Protein AF-A0A7S0ZQM8-F1 (afdb_monomer_lite)

pLDDT: mean 84.95, std 11.34, range [46.56, 96.25]

Radius of gyration: 16.74 Å; chains: 1; bounding box: 42×28×40 Å

Organism: Noctiluca scintillans (NCBI:txid2966)

Structure (mmCIF, N/CA/C/O backbone):
data_AF-A0A7S0ZQM8-F1
#
_entry.id   AF-A0A7S0ZQM8-F1
#
loop_
_atom_site.group_PDB
_atom_site.id
_atom_site.type_symbol
_atom_site.label_atom_id
_atom_site.label_alt_id
_atom_site.label_comp_id
_atom_site.label_asym_id
_atom_site.label_entity_id
_atom_site.label_seq_id
_atom_site.pdbx_PDB_ins_code
_atom_site.Cartn_x
_atom_site.Cartn_y
_atom_site.Cartn_z
_atom_site.occupancy
_atom_site.B_iso_or_equiv
_atom_site.auth_seq_id
_atom_site.auth_comp_id
_atom_site.auth_asym_id
_atom_site.auth_atom_id
_atom_site.pdbx_PDB_model_num
ATOM 1 N N . LYS A 1 1 ? 20.620 5.388 0.819 1.00 49.09 1 LYS A N 1
ATOM 2 C CA . LYS A 1 1 ? 19.510 6.041 0.068 1.00 49.09 1 LYS A CA 1
ATOM 3 C C . LYS A 1 1 ? 18.162 5.653 0.687 1.00 49.09 1 LYS A C 1
ATOM 5 O O . LYS A 1 1 ? 17.145 5.692 0.001 1.00 49.09 1 LYS A O 1
ATOM 10 N N . ASP A 1 2 ? 18.179 5.318 1.978 1.00 52.06 2 ASP A N 1
ATOM 11 C CA . ASP A 1 2 ? 17.015 4.879 2.745 1.00 52.06 2 ASP A CA 1
ATOM 12 C C . ASP A 1 2 ? 16.210 6.085 3.242 1.00 52.06 2 ASP A C 1
ATOM 14 O O . ASP A 1 2 ? 15.018 5.975 3.495 1.00 52.06 2 ASP A O 1
ATOM 18 N N . ASP A 1 3 ? 16.802 7.283 3.214 1.00 55.16 3 ASP A N 1
ATOM 19 C CA . ASP A 1 3 ? 16.189 8.551 3.638 1.00 55.16 3 ASP A CA 1
ATOM 20 C C . ASP A 1 3 ? 14.997 9.016 2.774 1.00 55.16 3 ASP A C 1
ATOM 22 O O . ASP A 1 3 ? 14.412 10.062 3.030 1.00 55.16 3 ASP A O 1
ATOM 26 N N . THR A 1 4 ? 14.621 8.264 1.730 1.00 61.38 4 THR A N 1
ATOM 27 C CA . THR A 1 4 ? 13.462 8.584 0.870 1.00 61.38 4 THR A CA 1
ATOM 28 C C . THR A 1 4 ? 12.251 7.678 1.085 1.00 61.38 4 THR A C 1
ATOM 30 O O . THR A 1 4 ? 11.221 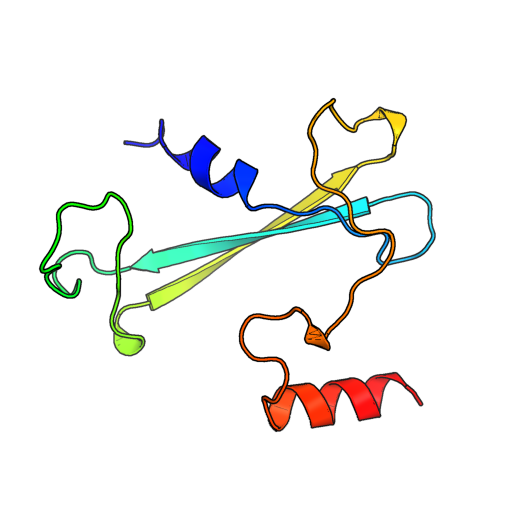7.919 0.455 1.00 61.38 4 THR A O 1
ATOM 33 N N . HIS A 1 5 ? 12.323 6.692 1.990 1.00 65.50 5 HIS A N 1
ATOM 34 C CA . HIS A 1 5 ? 11.185 5.813 2.300 1.00 65.50 5 HIS A CA 1
ATOM 35 C C . HIS A 1 5 ? 9.961 6.598 2.800 1.00 65.50 5 HIS A C 1
ATOM 37 O O . HIS A 1 5 ? 8.838 6.283 2.412 1.00 65.50 5 HIS A O 1
ATOM 43 N N . MET A 1 6 ? 10.193 7.686 3.546 1.00 70.06 6 MET A N 1
ATOM 44 C CA . MET A 1 6 ? 9.159 8.590 4.067 1.00 70.06 6 MET A CA 1
ATOM 45 C C . MET A 1 6 ? 8.213 9.108 2.975 1.00 70.06 6 MET A C 1
ATOM 47 O O . MET A 1 6 ? 7.021 9.284 3.205 1.00 70.06 6 MET A O 1
ATOM 51 N N . LYS A 1 7 ? 8.706 9.303 1.741 1.00 74.94 7 LYS A N 1
ATOM 52 C CA . LYS A 1 7 ? 7.860 9.767 0.630 1.00 74.94 7 LYS A CA 1
ATOM 53 C C . LYS A 1 7 ? 6.760 8.772 0.275 1.00 74.94 7 LYS A C 1
ATOM 55 O O . LYS A 1 7 ? 5.673 9.200 -0.091 1.00 74.94 7 LYS A O 1
ATOM 60 N N . ALA A 1 8 ? 7.033 7.470 0.366 1.00 74.19 8 ALA A N 1
ATOM 61 C CA . ALA A 1 8 ? 6.028 6.441 0.107 1.00 74.19 8 ALA A CA 1
ATOM 62 C C . ALA A 1 8 ? 4.933 6.442 1.186 1.00 74.19 8 ALA A C 1
ATOM 64 O O . ALA A 1 8 ? 3.778 6.131 0.898 1.00 74.19 8 ALA A O 1
ATOM 65 N N . GLU A 1 9 ? 5.275 6.841 2.412 1.00 77.88 9 GLU A N 1
ATOM 66 C CA . GLU A 1 9 ? 4.329 6.897 3.529 1.00 77.88 9 GLU A CA 1
ATOM 67 C C . GLU A 1 9 ? 3.258 7.964 3.319 1.00 77.88 9 GLU A C 1
ATOM 69 O O . GLU A 1 9 ? 2.097 7.714 3.613 1.00 77.88 9 GLU A O 1
ATOM 74 N N . HIS A 1 10 ? 3.596 9.090 2.686 1.00 80.31 10 HIS A N 1
ATOM 75 C CA . HIS A 1 10 ? 2.615 10.128 2.351 1.00 80.31 10 HIS A CA 1
ATOM 76 C C . HIS A 1 10 ? 1.530 9.683 1.356 1.00 80.31 10 HIS A C 1
ATOM 78 O O . HIS A 1 10 ? 0.491 10.332 1.262 1.00 80.31 10 HIS A O 1
ATOM 84 N N . TYR A 1 11 ? 1.743 8.592 0.614 1.00 81.00 11 TYR A N 1
ATOM 85 C CA . TYR A 1 11 ? 0.720 8.009 -0.266 1.00 81.00 11 TYR A CA 1
ATOM 86 C C . TYR A 1 11 ? -0.103 6.916 0.420 1.00 81.00 11 TYR A C 1
ATOM 88 O O . TYR A 1 11 ? -1.049 6.393 -0.169 1.00 81.00 11 TYR A O 1
ATOM 96 N N . THR A 1 12 ? 0.263 6.548 1.646 1.00 88.44 12 THR A N 1
ATOM 97 C CA . THR A 1 12 ? -0.416 5.503 2.401 1.00 88.44 12 THR A CA 1
ATOM 98 C C . THR A 1 12 ? -1.727 6.045 2.958 1.00 88.44 12 THR A C 1
ATOM 100 O O . THR A 1 12 ? -1.798 7.183 3.416 1.00 88.44 12 THR A O 1
ATOM 103 N N . ARG A 1 13 ? -2.776 5.225 2.912 1.00 91.44 13 ARG A N 1
ATOM 104 C CA . ARG A 1 13 ? -4.102 5.579 3.412 1.00 91.44 13 ARG A CA 1
ATOM 105 C C . ARG A 1 13 ? -4.609 4.491 4.342 1.00 91.44 13 ARG A C 1
ATOM 107 O O . ARG A 1 13 ? -4.591 3.317 3.983 1.00 91.44 13 ARG A O 1
ATOM 114 N N . PHE A 1 14 ? -5.050 4.909 5.517 1.00 94.56 14 PHE A N 1
ATOM 115 C CA . PHE A 1 14 ? -5.684 4.057 6.508 1.00 94.56 14 PHE A CA 1
ATOM 116 C C . PHE A 1 14 ? -7.162 3.866 6.175 1.00 94.56 14 PHE A C 1
ATOM 118 O O . PHE A 1 14 ? -7.832 4.807 5.747 1.00 94.56 14 PHE A O 1
ATOM 125 N N . VAL A 1 15 ? -7.671 2.654 6.366 1.00 94.44 15 VAL A N 1
ATOM 126 C CA . VAL A 1 15 ? -9.060 2.296 6.077 1.00 94.44 15 VAL A CA 1
ATOM 127 C C . VAL A 1 15 ? -9.652 1.524 7.245 1.00 94.44 15 VAL A C 1
ATOM 129 O O . VAL A 1 15 ? -9.017 0.594 7.742 1.00 94.44 15 VAL A O 1
ATOM 132 N N . ASP A 1 16 ? -10.870 1.877 7.654 1.00 93.62 16 ASP A N 1
ATOM 133 C CA . ASP A 1 16 ? -11.657 1.044 8.568 1.00 93.62 16 ASP A CA 1
ATOM 134 C C . ASP A 1 16 ? -12.168 -0.188 7.810 1.00 93.62 16 ASP A C 1
ATOM 136 O O . ASP A 1 16 ? -13.223 -0.177 7.177 1.00 93.62 16 ASP A O 1
ATOM 140 N N . LEU A 1 17 ? -11.327 -1.221 7.758 1.00 90.06 17 LEU A N 1
ATOM 141 C CA . LEU A 1 17 ? -11.574 -2.408 6.945 1.00 90.06 17 LEU A CA 1
ATOM 142 C C . LEU A 1 17 ? -12.546 -3.380 7.626 1.00 90.06 17 LEU A C 1
ATOM 144 O O . LEU A 1 17 ? -13.331 -4.037 6.947 1.00 90.06 17 LEU A O 1
ATOM 148 N N . CYS A 1 18 ? -12.471 -3.478 8.954 1.00 90.50 18 CYS A N 1
ATOM 149 C CA . CYS A 1 18 ? -13.173 -4.490 9.741 1.00 90.50 18 CYS A CA 1
ATOM 150 C C . CYS A 1 18 ? -14.313 -3.916 10.594 1.00 90.50 18 CYS A C 1
ATOM 152 O O . CYS A 1 18 ? -15.102 -4.692 11.132 1.00 90.50 18 CYS A O 1
ATOM 154 N N . GLY A 1 19 ? -14.412 -2.590 10.746 1.00 90.62 19 GLY A N 1
ATOM 155 C CA . GLY A 1 19 ? -15.387 -1.960 11.637 1.00 90.62 19 GLY A CA 1
ATOM 156 C C . GLY A 1 19 ? -15.110 -2.216 13.122 1.00 90.62 19 GLY A C 1
ATOM 157 O O . GLY A 1 19 ? -16.016 -2.095 13.944 1.00 90.62 19 GLY A O 1
ATOM 158 N N . ASP A 1 20 ? -13.885 -2.613 13.480 1.00 93.62 20 ASP A N 1
ATOM 159 C CA . ASP A 1 20 ? -13.468 -2.986 14.839 1.00 93.62 20 ASP A CA 1
ATOM 160 C C . ASP A 1 20 ? -12.738 -1.850 15.578 1.00 93.62 20 ASP A C 1
ATOM 162 O O . ASP A 1 20 ? -12.228 -2.037 16.684 1.00 93.62 20 ASP A O 1
ATOM 166 N N . GLY A 1 21 ? -12.706 -0.655 14.980 1.00 92.88 21 GLY A N 1
ATOM 167 C CA . GLY A 1 21 ? -11.995 0.506 15.509 1.00 92.88 21 GLY A CA 1
ATOM 168 C C . GLY A 1 21 ? -10.493 0.506 15.209 1.00 92.88 21 GLY A C 1
ATOM 169 O O . GLY A 1 21 ? -9.799 1.428 15.650 1.00 92.88 21 GLY A O 1
ATOM 170 N N . VAL A 1 22 ? -9.989 -0.478 14.452 1.00 96.00 22 VAL A N 1
ATOM 171 C CA . VAL A 1 22 ? -8.622 -0.495 13.927 1.00 96.00 22 VAL A CA 1
ATOM 172 C C . VAL A 1 22 ? -8.643 -0.143 12.447 1.00 96.00 22 VAL A C 1
ATOM 174 O O . VAL A 1 22 ? -9.229 -0.831 11.612 1.00 96.00 22 VAL A O 1
ATOM 177 N N . PHE A 1 23 ? -7.928 0.917 12.101 1.00 96.19 23 PHE A N 1
ATOM 178 C CA . PHE A 1 23 ? -7.727 1.297 10.720 1.00 96.19 23 PHE A CA 1
ATOM 179 C C . PHE A 1 23 ? -6.446 0.668 10.198 1.00 96.19 23 PHE A C 1
ATOM 181 O O . PHE A 1 23 ? -5.392 0.734 10.834 1.00 96.19 23 PHE A O 1
ATOM 188 N N . TRP A 1 24 ? -6.529 0.106 9.001 1.00 95.50 24 TRP A N 1
ATOM 189 C CA . TRP A 1 24 ? -5.446 -0.630 8.376 1.00 95.50 24 TRP A CA 1
ATOM 190 C C . TRP A 1 24 ? -4.905 0.109 7.165 1.00 95.50 24 TRP A C 1
ATOM 192 O O . TRP A 1 24 ? -5.652 0.655 6.357 1.00 95.50 24 TRP A O 1
ATOM 202 N N . ALA A 1 25 ? -3.590 0.086 7.025 1.00 93.81 25 ALA A N 1
ATOM 203 C CA . ALA A 1 25 ? -2.876 0.561 5.858 1.00 93.81 25 ALA A CA 1
ATOM 204 C C . ALA A 1 25 ? -1.868 -0.491 5.395 1.00 93.81 25 ALA A C 1
ATOM 206 O O . ALA A 1 25 ? -1.292 -1.216 6.213 1.00 93.81 25 ALA A O 1
ATOM 207 N N . CYS A 1 26 ? -1.616 -0.552 4.086 1.00 91.56 26 CYS A N 1
ATOM 208 C CA . CYS A 1 26 ? -0.656 -1.487 3.514 1.00 91.56 26 CYS A CA 1
ATOM 209 C C . CYS A 1 26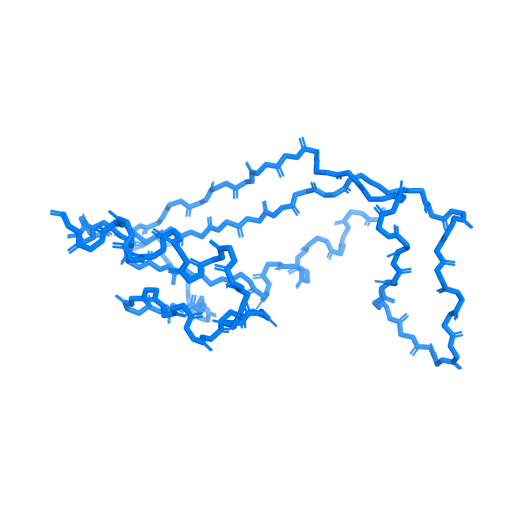 ? 0.334 -0.824 2.553 1.00 91.56 26 CYS A C 1
ATOM 211 O O . CYS A 1 26 ? -0.010 0.118 1.840 1.00 91.56 26 CYS A O 1
ATOM 213 N N . LYS A 1 27 ? 1.558 -1.358 2.495 1.00 91.31 27 LYS A N 1
ATOM 214 C CA . LYS A 1 27 ? 2.598 -0.958 1.536 1.00 91.31 27 LYS A CA 1
ATOM 215 C C . LYS A 1 27 ? 3.224 -2.196 0.900 1.00 91.31 27 LYS A C 1
ATOM 217 O O . LYS A 1 27 ? 3.618 -3.122 1.605 1.00 91.31 27 LYS A O 1
ATOM 222 N N . TRP A 1 28 ? 3.369 -2.189 -0.421 1.00 90.44 28 TRP A N 1
ATOM 223 C CA . TRP A 1 28 ? 4.156 -3.202 -1.123 1.00 90.44 28 TRP A CA 1
ATOM 224 C C . TRP A 1 28 ? 5.631 -2.819 -1.132 1.00 90.44 28 TRP A C 1
ATOM 226 O O . TRP A 1 28 ? 5.993 -1.716 -1.541 1.00 90.44 28 TRP A O 1
ATOM 236 N N . GLU A 1 29 ? 6.489 -3.752 -0.738 1.00 91.62 29 GLU A N 1
ATOM 237 C CA . GLU A 1 29 ? 7.917 -3.665 -1.007 1.00 91.62 29 GLU A CA 1
ATOM 238 C C . GLU A 1 29 ? 8.223 -4.352 -2.333 1.00 91.62 29 GLU A C 1
ATOM 240 O O . GLU A 1 29 ? 7.834 -5.500 -2.567 1.00 91.62 29 GLU A O 1
ATOM 245 N N . LEU A 1 30 ? 8.918 -3.630 -3.209 1.00 91.94 30 LEU A N 1
ATOM 246 C CA . LEU A 1 30 ? 9.248 -4.088 -4.550 1.00 91.94 30 LEU A CA 1
ATOM 247 C C . LEU A 1 30 ? 10.749 -4.328 -4.670 1.00 91.94 30 LEU A C 1
ATOM 249 O O . LEU A 1 30 ? 11.554 -3.445 -4.372 1.00 91.94 30 LEU A O 1
ATOM 253 N N . LEU A 1 31 ? 11.116 -5.487 -5.208 1.00 93.81 31 LEU A N 1
ATOM 254 C CA . LEU A 1 31 ? 12.457 -5.746 -5.711 1.00 93.81 31 LEU A CA 1
ATOM 255 C C . LEU A 1 31 ? 12.473 -5.495 -7.219 1.00 93.81 31 LEU A C 1
ATOM 257 O O . LEU A 1 31 ? 11.649 -6.046 -7.952 1.00 93.81 31 LEU A O 1
ATOM 261 N N . VAL A 1 32 ? 13.408 -4.662 -7.679 1.00 93.06 32 VAL A N 1
ATOM 262 C CA . VAL A 1 32 ? 13.499 -4.260 -9.089 1.00 93.06 32 VAL A CA 1
ATOM 263 C C . VAL A 1 32 ? 14.940 -4.242 -9.588 1.00 93.06 32 VAL A C 1
ATOM 265 O O . VAL A 1 32 ? 15.841 -3.846 -8.845 1.00 93.06 32 VAL A O 1
ATOM 268 N N . ASP A 1 33 ? 15.161 -4.588 -10.860 1.00 92.44 33 ASP A N 1
ATOM 269 C CA . ASP A 1 33 ? 16.438 -4.306 -11.526 1.00 92.44 33 ASP A CA 1
ATOM 270 C C . ASP A 1 33 ? 16.450 -2.850 -12.013 1.00 92.44 33 ASP A C 1
ATOM 272 O O . ASP A 1 33 ? 15.672 -2.439 -12.876 1.00 92.44 33 ASP A O 1
ATOM 276 N N . ARG A 1 34 ? 17.337 -2.032 -11.440 1.00 88.44 34 ARG A N 1
ATOM 277 C CA . ARG A 1 34 ? 17.469 -0.614 -11.806 1.00 88.44 34 ARG A CA 1
ATOM 278 C C . ARG A 1 34 ? 18.109 -0.409 -13.180 1.00 88.44 34 ARG A C 1
ATOM 280 O O . ARG A 1 34 ? 17.927 0.666 -13.748 1.00 88.44 34 ARG A O 1
ATOM 287 N N . GLY A 1 35 ? 18.849 -1.390 -13.695 1.00 91.69 35 GLY A N 1
ATOM 288 C CA . GLY A 1 35 ? 19.430 -1.349 -15.037 1.00 91.69 35 GLY A CA 1
ATOM 289 C C . GLY A 1 35 ? 18.378 -1.449 -16.142 1.00 91.69 35 GLY A C 1
ATOM 290 O O . GLY A 1 35 ? 18.558 -0.855 -17.203 1.00 91.69 35 GLY A O 1
ATOM 291 N N . ASP A 1 36 ? 17.257 -2.121 -15.866 1.00 94.12 36 ASP A N 1
ATOM 292 C CA . ASP A 1 36 ? 16.134 -2.292 -16.801 1.00 94.12 36 ASP A CA 1
ATOM 293 C C . ASP A 1 36 ? 15.094 -1.153 -16.714 1.00 94.12 36 ASP A C 1
ATOM 295 O O . ASP A 1 36 ? 14.037 -1.210 -17.344 1.00 94.12 36 ASP A O 1
ATOM 299 N N . ALA A 1 37 ? 15.376 -0.0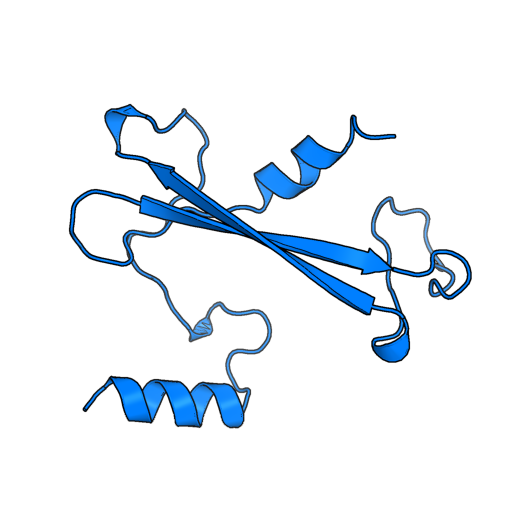95 -15.943 1.00 92.06 37 ALA A N 1
ATOM 300 C CA . ALA A 1 37 ? 14.464 1.034 -15.783 1.00 92.06 37 ALA A CA 1
ATOM 301 C C . ALA A 1 37 ? 14.250 1.800 -17.094 1.00 92.06 37 ALA A C 1
ATOM 303 O O . ALA A 1 37 ? 15.190 2.126 -17.826 1.00 92.06 37 ALA A O 1
ATOM 304 N N . VAL A 1 38 ? 12.993 2.167 -17.365 1.00 92.12 38 VAL A N 1
ATOM 305 C CA . VAL A 1 38 ? 12.645 2.953 -18.551 1.00 92.12 38 VAL A CA 1
ATOM 306 C C . VAL A 1 38 ? 13.249 4.348 -18.418 1.00 92.12 38 VAL A C 1
ATOM 308 O O . VAL A 1 38 ? 12.995 5.076 -17.453 1.00 92.12 38 VAL A O 1
ATOM 311 N N . LYS A 1 39 ? 14.054 4.744 -19.411 1.00 88.50 39 LYS A N 1
ATOM 312 C CA . LYS A 1 39 ? 14.676 6.071 -19.439 1.00 88.50 39 LYS A CA 1
ATOM 313 C C . LYS A 1 39 ? 13.600 7.151 -19.512 1.00 88.50 39 LYS A C 1
ATOM 315 O O . LYS A 1 39 ? 12.786 7.190 -20.434 1.00 88.50 39 LYS A O 1
ATOM 320 N N . LYS A 1 40 ? 13.632 8.054 -18.539 1.00 83.31 40 LYS A N 1
ATOM 321 C CA . LYS A 1 40 ? 12.699 9.176 -18.437 1.00 83.31 40 LYS A CA 1
ATOM 322 C C . LYS A 1 40 ? 13.084 10.273 -19.428 1.00 83.31 40 LYS A C 1
ATOM 324 O O . LYS A 1 40 ? 14.265 10.547 -19.620 1.00 83.31 40 LYS A O 1
ATOM 329 N N . ARG A 1 41 ? 12.081 10.927 -20.023 1.00 82.94 41 ARG A N 1
ATOM 330 C CA . ARG A 1 41 ? 12.277 12.124 -20.867 1.00 82.94 41 ARG A CA 1
ATOM 331 C C . ARG A 1 41 ? 12.392 13.414 -20.050 1.00 82.94 41 ARG A C 1
ATOM 333 O O . ARG A 1 41 ? 12.978 14.379 -20.520 1.00 82.94 41 ARG A O 1
ATOM 340 N N . GLN A 1 42 ? 11.830 13.422 -18.843 1.00 86.69 42 GLN A N 1
ATOM 341 C CA . GLN A 1 42 ? 11.815 14.553 -17.916 1.00 86.69 42 GLN A CA 1
ATOM 342 C C . GLN A 1 42 ? 12.520 14.162 -16.612 1.00 86.69 42 GLN A C 1
ATOM 344 O O . GLN A 1 42 ? 12.511 12.991 -16.221 1.00 86.69 42 GLN A O 1
ATOM 349 N N . GLN A 1 43 ? 13.130 15.136 -15.936 1.00 81.69 43 GLN A N 1
ATOM 350 C CA . GLN A 1 43 ? 13.766 14.913 -14.639 1.00 81.69 43 GLN A CA 1
ATOM 351 C C . GLN A 1 43 ? 12.693 14.808 -13.551 1.00 81.69 43 GLN A C 1
ATOM 353 O O . GLN A 1 43 ? 12.060 15.792 -13.187 1.00 81.69 43 GLN A O 1
ATOM 358 N N . THR A 1 44 ? 12.487 13.593 -13.052 1.00 83.12 44 THR A N 1
ATOM 359 C CA . THR A 1 44 ? 11.597 13.279 -11.927 1.00 83.12 44 THR A CA 1
ATOM 360 C C . THR A 1 44 ? 12.270 12.254 -11.021 1.00 83.12 44 THR A C 1
ATOM 362 O O . THR A 1 44 ? 13.107 11.460 -11.473 1.00 83.12 44 THR A O 1
ATOM 365 N N . ASP A 1 45 ? 11.909 12.254 -9.743 1.00 79.81 45 ASP A N 1
ATOM 366 C CA . ASP A 1 45 ? 12.324 11.255 -8.764 1.00 79.81 45 ASP A CA 1
ATOM 367 C C . ASP A 1 45 ? 11.513 9.948 -8.851 1.00 79.81 45 ASP A C 1
ATOM 369 O O . ASP A 1 45 ? 11.919 8.960 -8.243 1.00 79.81 45 ASP A O 1
ATOM 373 N N . GLN A 1 46 ? 10.449 9.897 -9.662 1.00 81.25 46 GLN A N 1
ATOM 374 C CA . GLN A 1 46 ? 9.635 8.699 -9.917 1.00 81.25 46 GLN A CA 1
ATOM 375 C C . GLN A 1 46 ? 10.291 7.749 -10.923 1.00 81.25 46 GLN A C 1
ATOM 377 O O . GLN A 1 46 ? 10.988 8.194 -11.828 1.00 81.25 46 GLN A O 1
ATOM 382 N N . TRP A 1 47 ? 10.085 6.438 -10.806 1.00 82.31 47 TRP A N 1
ATOM 383 C CA . TRP A 1 47 ? 10.734 5.424 -11.650 1.00 82.31 47 TRP A CA 1
ATOM 384 C C . TRP A 1 47 ? 9.661 4.595 -12.349 1.00 82.31 47 TRP A C 1
ATOM 386 O O . TRP A 1 47 ? 8.662 4.247 -11.731 1.00 82.31 47 TRP A O 1
ATOM 396 N N . VAL A 1 48 ? 9.885 4.256 -13.619 1.00 89.38 48 VAL A N 1
ATOM 397 C CA . VAL A 1 48 ? 9.017 3.344 -14.373 1.00 89.38 48 VAL A CA 1
ATOM 398 C C . VAL A 1 48 ? 9.817 2.090 -14.682 1.00 89.38 48 VAL A C 1
ATOM 400 O O . VAL A 1 48 ? 10.920 2.179 -15.228 1.00 89.38 48 VAL A O 1
ATOM 403 N N . GLN A 1 49 ? 9.263 0.937 -14.318 1.00 93.31 49 GLN A N 1
ATOM 404 C CA . GLN A 1 49 ? 9.898 -0.361 -14.501 1.00 93.31 49 GLN A CA 1
ATOM 405 C C . GLN A 1 49 ? 9.068 -1.242 -15.440 1.00 93.31 49 GLN A C 1
ATOM 407 O O . GLN A 1 49 ? 7.843 -1.283 -15.301 1.00 93.31 49 GLN A O 1
ATOM 412 N N . PRO A 1 50 ? 9.697 -1.967 -16.383 1.00 93.44 50 PRO A N 1
ATOM 413 C CA . PRO A 1 50 ? 9.015 -3.021 -17.121 1.00 93.44 50 PRO A CA 1
ATOM 414 C C . PRO A 1 50 ? 8.497 -4.086 -16.151 1.00 93.44 50 PRO A C 1
ATOM 416 O O . PRO A 1 50 ? 9.233 -4.516 -15.266 1.00 93.44 50 PRO A O 1
ATOM 419 N N . ALA A 1 51 ? 7.267 -4.572 -16.345 1.00 92.12 51 ALA A N 1
ATOM 420 C CA . ALA A 1 51 ? 6.639 -5.534 -15.429 1.00 92.12 51 ALA A CA 1
ATOM 421 C C . ALA A 1 51 ? 7.501 -6.788 -15.169 1.00 92.12 51 ALA A C 1
ATOM 423 O O . ALA A 1 51 ? 7.594 -7.248 -14.037 1.00 92.12 51 ALA A O 1
ATOM 424 N N . ARG A 1 52 ? 8.216 -7.290 -16.190 1.00 94.25 52 ARG A N 1
ATOM 425 C CA . ARG A 1 52 ? 9.141 -8.441 -16.075 1.00 94.25 52 ARG A CA 1
ATOM 426 C C . ARG A 1 52 ? 10.301 -8.235 -15.084 1.00 94.25 52 ARG A C 1
ATOM 428 O O . ARG A 1 52 ? 10.921 -9.209 -14.672 1.00 94.25 52 ARG A O 1
ATOM 435 N N . SER A 1 53 ? 10.620 -6.980 -14.767 1.00 95.25 53 SER A N 1
ATOM 436 C CA . SER A 1 53 ? 11.731 -6.566 -13.902 1.00 95.25 53 SER A CA 1
ATOM 437 C C . SER A 1 53 ? 11.271 -6.264 -12.470 1.00 95.25 53 SER A C 1
ATOM 439 O O . SER A 1 53 ? 12.085 -5.957 -11.602 1.00 95.25 53 SER A O 1
ATOM 441 N N . VAL A 1 54 ? 9.967 -6.362 -12.194 1.00 94.94 54 VAL A N 1
ATOM 442 C CA . VAL A 1 54 ? 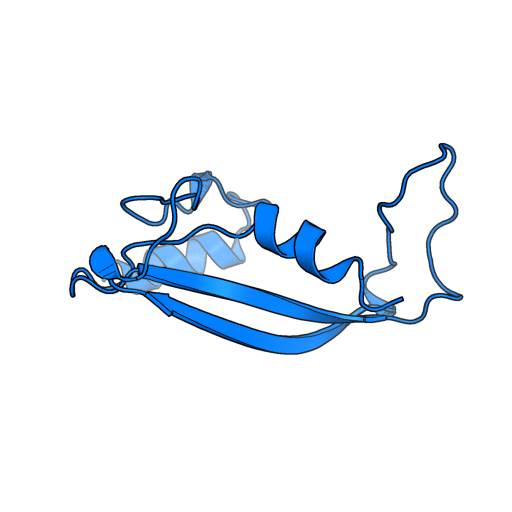9.387 -6.072 -10.880 1.00 94.94 54 VAL A CA 1
ATOM 443 C C . VAL A 1 54 ? 8.983 -7.365 -10.190 1.00 94.94 54 VAL A C 1
ATOM 445 O O . VAL A 1 54 ? 8.345 -8.233 -10.783 1.00 94.94 54 VAL A O 1
ATOM 448 N N . ARG A 1 55 ? 9.330 -7.487 -8.909 1.00 95.06 55 ARG A N 1
ATOM 449 C CA . ARG A 1 55 ? 8.886 -8.574 -8.035 1.00 95.06 55 ARG A CA 1
ATOM 450 C C . ARG A 1 55 ? 8.343 -8.004 -6.731 1.00 95.06 55 ARG A C 1
ATOM 452 O O . ARG A 1 55 ? 8.934 -7.081 -6.175 1.00 95.06 55 ARG A O 1
ATOM 459 N N . LEU A 1 56 ? 7.249 -8.579 -6.235 1.00 94.94 56 LEU A N 1
ATOM 460 C CA . LEU A 1 56 ? 6.783 -8.325 -4.872 1.00 94.94 56 LEU A CA 1
ATOM 461 C C . LEU A 1 56 ? 7.745 -9.017 -3.903 1.00 94.94 56 LEU A C 1
ATOM 463 O O . LEU A 1 56 ? 7.954 -10.225 -4.007 1.00 94.94 56 LEU A O 1
ATOM 467 N N . ALA A 1 57 ? 8.348 -8.250 -3.001 1.00 95.31 57 ALA A N 1
ATOM 468 C CA . ALA A 1 57 ? 9.248 -8.766 -1.977 1.00 95.31 57 ALA A CA 1
ATOM 469 C C . ALA A 1 57 ? 8.505 -9.005 -0.658 1.00 95.31 57 ALA A C 1
ATOM 471 O O . ALA A 1 57 ? 8.666 -10.058 -0.046 1.00 95.31 57 ALA A O 1
ATOM 472 N N . ALA A 1 58 ? 7.663 -8.052 -0.250 1.00 95.25 58 ALA A N 1
ATOM 473 C CA . ALA A 1 58 ? 6.890 -8.135 0.983 1.00 95.25 58 ALA A CA 1
ATOM 474 C C . ALA A 1 58 ? 5.623 -7.270 0.927 1.00 95.25 58 ALA A C 1
ATOM 476 O O . ALA A 1 58 ? 5.544 -6.304 0.163 1.00 95.25 58 ALA A O 1
ATOM 477 N N . LEU A 1 59 ? 4.656 -7.609 1.782 1.00 94.38 59 LEU A N 1
ATOM 478 C CA . LEU A 1 59 ? 3.525 -6.757 2.140 1.00 94.38 59 LEU A CA 1
ATOM 479 C C . LEU A 1 59 ? 3.715 -6.278 3.575 1.00 94.38 59 LEU A C 1
ATOM 481 O O . LEU A 1 59 ? 3.787 -7.088 4.497 1.00 94.38 59 LEU A O 1
ATOM 485 N N . TRP A 1 60 ? 3.753 -4.968 3.761 1.00 94.00 60 TRP A N 1
ATOM 486 C CA . TRP A 1 60 ? 3.807 -4.342 5.073 1.00 94.00 60 TRP A CA 1
ATOM 487 C C . TRP A 1 60 ? 2.406 -3.905 5.470 1.00 94.00 60 TRP A C 1
ATOM 489 O O . TRP A 1 60 ? 1.749 -3.209 4.698 1.00 94.00 60 TRP A O 1
ATOM 499 N N . LEU A 1 61 ? 1.967 -4.297 6.665 1.00 94.19 61 LEU A N 1
ATOM 500 C CA . LEU A 1 61 ? 0.671 -3.931 7.231 1.00 94.19 61 LEU A CA 1
ATOM 501 C C . LEU A 1 61 ? 0.877 -3.079 8.483 1.00 94.19 61 LEU A C 1
ATOM 503 O O . LEU A 1 61 ? 1.746 -3.372 9.303 1.00 94.19 61 LEU A O 1
ATOM 507 N N . CYS A 1 62 ? 0.068 -2.036 8.630 1.00 94.12 62 CYS A N 1
ATOM 508 C CA . CYS A 1 62 ? 0.031 -1.190 9.814 1.00 94.12 62 CYS A CA 1
ATOM 509 C C . CYS A 1 62 ? -1.423 -1.022 10.250 1.00 94.12 62 CYS A C 1
ATOM 511 O O . CYS A 1 62 ? -2.231 -0.493 9.489 1.00 94.12 62 CYS A O 1
ATOM 513 N N . GLY A 1 63 ? -1.737 -1.500 11.452 1.00 95.25 63 GLY A N 1
ATOM 514 C CA . GLY A 1 63 ? -3.007 -1.253 12.125 1.00 95.25 63 GLY A CA 1
ATOM 515 C C . GLY A 1 63 ? -2.826 -0.147 13.157 1.00 95.25 63 GLY A C 1
ATOM 516 O O . GLY A 1 63 ? -1.825 -0.152 13.875 1.00 95.25 63 GLY A O 1
ATOM 517 N N . ARG A 1 64 ? -3.761 0.800 13.212 1.00 96.00 64 ARG A N 1
ATOM 518 C CA . ARG A 1 64 ? -3.794 1.867 14.218 1.00 96.00 64 ARG A CA 1
ATOM 519 C C . ARG A 1 64 ? -5.214 2.104 14.696 1.00 96.00 64 ARG A C 1
ATOM 521 O O . ARG A 1 64 ? -6.147 2.163 13.898 1.00 96.00 64 ARG A O 1
ATOM 528 N N . THR A 1 65 ? -5.365 2.306 15.992 1.00 96.25 65 THR A N 1
ATOM 529 C CA . THR A 1 65 ? -6.559 2.932 16.563 1.00 96.25 65 THR A CA 1
ATOM 530 C C . THR A 1 65 ? -6.538 4.438 16.310 1.00 96.25 65 THR A C 1
ATOM 532 O O . THR A 1 65 ? -5.492 5.023 16.026 1.00 96.25 65 THR A O 1
ATOM 535 N N . THR A 1 66 ? -7.682 5.106 16.464 1.00 93.00 66 THR A N 1
ATOM 536 C CA . THR A 1 66 ? -7.772 6.572 16.323 1.00 93.00 66 THR A CA 1
ATOM 537 C C . THR A 1 66 ? -6.844 7.320 17.281 1.00 93.00 66 THR A C 1
ATOM 539 O O . THR A 1 66 ? -6.355 8.391 16.944 1.00 93.00 66 THR A O 1
ATOM 542 N N . THR A 1 67 ? -6.555 6.748 18.453 1.00 96.06 67 THR A N 1
ATOM 543 C CA . THR A 1 67 ? -5.635 7.328 19.441 1.00 96.06 67 THR A CA 1
ATOM 544 C C . THR A 1 67 ? -4.160 7.197 19.064 1.00 96.06 67 THR A C 1
ATOM 546 O O . THR A 1 67 ? -3.333 7.920 19.608 1.00 96.06 67 THR A O 1
ATOM 549 N N . GLU A 1 68 ? -3.820 6.281 18.156 1.00 96.25 68 GLU A N 1
ATOM 550 C CA . GLU A 1 68 ? -2.456 6.075 17.646 1.00 96.25 68 GLU A CA 1
ATOM 551 C C . GLU A 1 68 ? -2.210 6.805 16.317 1.00 96.25 68 GLU A C 1
ATOM 553 O O . GLU A 1 68 ? -1.080 6.825 15.823 1.00 96.25 68 GLU A O 1
ATOM 558 N N . MET A 1 69 ? -3.256 7.376 15.713 1.00 92.69 69 MET A N 1
ATOM 559 C CA . MET A 1 69 ? -3.139 8.178 14.497 1.00 92.69 69 MET A CA 1
ATOM 560 C C . MET A 1 69 ? -2.496 9.533 14.775 1.00 92.69 69 MET A C 1
ATOM 562 O O . MET A 1 69 ? -2.596 10.085 15.871 1.00 92.69 69 MET A O 1
ATOM 566 N N . LEU A 1 70 ? -1.849 10.076 13.748 1.00 91.19 70 LEU A N 1
ATOM 567 C CA . LEU A 1 70 ? -1.200 11.379 13.791 1.00 91.19 70 LEU A CA 1
ATOM 568 C C . LEU A 1 70 ? -1.964 12.397 12.945 1.00 91.19 70 LEU A C 1
ATOM 570 O O . LEU A 1 70 ? -2.598 12.057 11.943 1.00 91.19 70 LEU A O 1
ATOM 574 N N . ASP A 1 71 ? -1.844 13.671 13.312 1.00 89.12 71 ASP A N 1
ATOM 575 C CA . ASP A 1 71 ? -2.367 14.765 12.500 1.00 89.12 71 ASP A CA 1
ATOM 576 C C . ASP A 1 71 ? -1.760 14.719 11.090 1.00 89.12 71 ASP A C 1
ATOM 578 O O . ASP A 1 71 ? -0.541 14.730 10.907 1.00 89.12 71 ASP A O 1
ATOM 582 N N . GLY A 1 72 ? -2.634 14.679 10.082 1.00 88.00 72 GLY A N 1
ATOM 583 C CA . GLY A 1 72 ? -2.250 14.557 8.676 1.00 88.00 72 GLY A CA 1
ATOM 584 C C . GLY A 1 72 ? -2.249 13.128 8.125 1.00 88.00 72 GLY A C 1
ATOM 585 O O . GLY A 1 72 ? -2.078 12.977 6.914 1.00 88.00 72 GLY A O 1
ATOM 586 N N . ASP A 1 73 ? -2.491 12.099 8.949 1.00 91.12 73 ASP A N 1
ATOM 587 C CA . ASP A 1 73 ? -2.743 10.746 8.445 1.00 91.12 73 ASP A CA 1
ATOM 588 C C . ASP A 1 73 ? -3.969 10.759 7.514 1.00 91.12 73 ASP A C 1
ATOM 590 O O . ASP A 1 73 ? -5.056 11.235 7.856 1.00 91.12 73 ASP A O 1
ATOM 594 N N . ALA A 1 74 ? -3.799 10.230 6.301 1.00 91.94 74 ALA A N 1
ATOM 595 C CA . ALA A 1 74 ? -4.892 10.109 5.350 1.00 91.94 74 ALA A CA 1
ATOM 596 C C . ALA A 1 74 ? -5.765 8.903 5.717 1.00 91.94 74 ALA A C 1
ATOM 598 O O . ALA A 1 74 ? -5.293 7.765 5.716 1.00 91.94 74 ALA A O 1
ATOM 599 N N . VAL A 1 75 ? -7.053 9.145 5.964 1.00 91.88 75 VAL A N 1
ATOM 600 C CA . VAL A 1 75 ? -8.018 8.113 6.364 1.00 91.88 75 VAL A CA 1
ATOM 601 C C . VAL A 1 75 ? -9.187 8.063 5.384 1.00 91.88 75 VAL A C 1
ATOM 603 O O . VAL A 1 75 ? -9.707 9.098 4.967 1.00 91.88 75 VAL A O 1
ATOM 606 N N . SER A 1 76 ? -9.618 6.853 5.041 1.00 90.56 76 SER A N 1
ATOM 607 C CA . SER A 1 76 ? -10.891 6.584 4.377 1.00 90.56 76 SER A CA 1
ATOM 608 C C . SER A 1 76 ? -11.815 5.802 5.317 1.00 90.56 76 SER A C 1
ATOM 610 O O . SER A 1 76 ? -11.415 4.749 5.810 1.00 90.56 76 SER A O 1
ATOM 612 N N . PRO A 1 77 ? -13.068 6.247 5.536 1.00 86.12 77 PRO A N 1
ATOM 613 C CA . PRO A 1 77 ? -14.017 5.543 6.408 1.00 86.12 77 PRO A CA 1
ATOM 614 C C . PRO A 1 77 ? -14.421 4.156 5.901 1.00 86.12 77 PRO A C 1
ATOM 616 O O . PRO A 1 77 ? -14.955 3.354 6.650 1.00 86.12 77 PRO A O 1
ATOM 619 N N . ARG A 1 78 ? -14.236 3.904 4.606 1.00 86.75 78 ARG A N 1
ATOM 620 C CA . ARG A 1 78 ? -14.483 2.620 3.955 1.00 86.75 78 ARG A CA 1
ATOM 621 C C . ARG A 1 78 ? -13.585 2.499 2.737 1.00 86.75 78 ARG A C 1
ATOM 623 O O . ARG A 1 78 ? -13.225 3.515 2.134 1.00 86.75 78 ARG A O 1
ATOM 630 N N . TRP A 1 79 ? -13.261 1.271 2.363 1.00 86.56 79 TRP A N 1
ATOM 631 C CA . TRP A 1 79 ? -12.628 1.005 1.079 1.00 86.56 79 TRP A CA 1
ATOM 632 C C . TRP A 1 79 ? -13.651 1.186 -0.050 1.00 86.56 79 TRP A C 1
ATOM 634 O O . TRP A 1 79 ? -14.797 0.755 0.083 1.00 86.56 79 TRP A O 1
ATOM 644 N N . ASP A 1 80 ? -13.248 1.846 -1.137 1.00 84.62 80 ASP A N 1
ATOM 645 C CA . ASP A 1 80 ? -14.080 2.035 -2.325 1.00 84.62 80 ASP A CA 1
ATOM 646 C C . ASP A 1 80 ? -13.338 1.502 -3.564 1.00 84.62 80 ASP A C 1
ATOM 648 O O . ASP A 1 80 ? -12.372 2.133 -4.009 1.00 84.62 80 ASP A O 1
ATOM 652 N N . PRO A 1 81 ? -13.764 0.358 -4.132 1.00 80.44 81 PRO A N 1
ATOM 653 C CA . PRO A 1 81 ? -13.066 -0.274 -5.246 1.00 80.44 81 PRO A CA 1
ATOM 654 C C . PRO A 1 81 ? -13.041 0.587 -6.513 1.00 80.44 81 PRO A C 1
ATOM 656 O O . PRO A 1 81 ? -12.159 0.397 -7.349 1.00 80.44 81 PRO A O 1
ATOM 659 N N . VAL A 1 82 ? -13.964 1.547 -6.678 1.00 82.38 82 VAL A N 1
ATOM 660 C CA . VAL A 1 82 ? -13.987 2.389 -7.887 1.00 82.38 82 VAL A CA 1
ATOM 661 C C . VAL A 1 82 ? -12.890 3.455 -7.902 1.00 82.38 82 VAL A C 1
ATOM 663 O O . VAL A 1 82 ? -12.636 4.057 -8.944 1.00 82.38 82 VAL A O 1
ATOM 666 N N . LEU A 1 83 ? -12.235 3.687 -6.760 1.00 81.19 83 LEU A N 1
ATOM 667 C CA . LEU A 1 83 ? -11.121 4.628 -6.620 1.00 81.19 83 LEU A CA 1
ATOM 668 C C . LEU A 1 83 ? -9.748 3.969 -6.817 1.00 81.19 83 LEU A C 1
ATOM 670 O O . LEU A 1 83 ? -8.727 4.655 -6.744 1.00 81.19 83 LEU A O 1
ATOM 674 N N . GLU A 1 84 ? -9.706 2.657 -7.054 1.00 79.88 84 GLU A N 1
ATOM 675 C CA . GLU A 1 84 ? -8.466 1.933 -7.326 1.00 79.88 84 GLU A CA 1
ATOM 676 C C . GLU A 1 84 ? -7.841 2.339 -8.665 1.00 79.88 84 GLU A C 1
ATOM 678 O O . GLU A 1 84 ? -8.504 2.859 -9.561 1.00 79.88 84 GLU A O 1
ATOM 683 N N . ALA A 1 85 ? -6.542 2.073 -8.833 1.00 75.00 85 ALA A N 1
ATOM 684 C CA . ALA A 1 85 ? -5.807 2.466 -10.040 1.00 75.00 85 ALA A CA 1
ATOM 685 C C . ALA A 1 85 ? -6.343 1.813 -11.333 1.00 75.00 85 ALA A C 1
ATOM 687 O O . ALA A 1 85 ? -6.152 2.359 -12.419 1.00 75.00 85 ALA A O 1
ATOM 688 N N . ASN A 1 86 ? -7.001 0.654 -11.221 1.00 77.38 86 ASN A N 1
ATOM 689 C CA . ASN A 1 86 ? -7.672 -0.028 -12.328 1.00 77.38 86 ASN A CA 1
ATOM 690 C C . ASN A 1 86 ? -9.046 -0.568 -11.877 1.00 77.38 86 ASN A C 1
ATOM 692 O O . ASN A 1 86 ? -9.188 -1.764 -11.620 1.00 77.38 86 ASN A O 1
ATOM 696 N N . PRO A 1 87 ? -10.058 0.303 -11.746 1.00 72.06 87 PRO A N 1
ATOM 697 C CA . PRO A 1 87 ? -11.325 -0.040 -11.099 1.00 72.06 87 PRO A CA 1
ATOM 698 C C . PRO A 1 87 ? -12.239 -0.917 -11.971 1.00 72.06 87 PRO A C 1
ATOM 700 O O . PRO A 1 87 ? -13.209 -1.483 -11.478 1.00 72.06 87 PRO A O 1
ATOM 703 N N . VAL A 1 88 ? -11.936 -1.040 -13.268 1.00 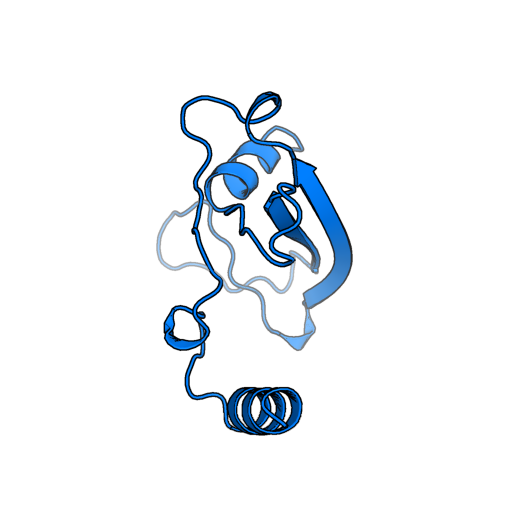77.38 88 VAL A N 1
ATOM 704 C CA . VAL A 1 88 ? -12.702 -1.829 -14.252 1.00 77.38 88 VAL A CA 1
ATOM 705 C C . VAL A 1 88 ? -11.971 -3.096 -14.691 1.00 77.38 88 VAL A C 1
ATOM 707 O O . VAL A 1 88 ? -12.309 -3.690 -15.712 1.00 77.38 88 VAL A O 1
ATOM 710 N N . ASP A 1 89 ? -10.950 -3.507 -13.942 1.00 79.94 89 ASP A N 1
ATOM 711 C CA . ASP A 1 89 ? -10.288 -4.779 -14.183 1.00 79.94 89 ASP A CA 1
ATOM 712 C C . ASP A 1 89 ? -11.301 -5.928 -14.053 1.00 79.94 89 ASP A C 1
ATOM 714 O O . ASP A 1 89 ? -11.887 -6.134 -12.989 1.00 79.94 89 ASP A O 1
ATOM 718 N N . GLU A 1 90 ? -11.526 -6.679 -15.135 1.00 77.94 90 GLU A N 1
ATOM 719 C CA . GLU A 1 90 ? -12.528 -7.753 -15.159 1.00 77.94 90 GLU A CA 1
ATOM 720 C C . GLU A 1 90 ? -12.285 -8.803 -14.065 1.00 77.94 90 GLU A C 1
ATOM 722 O O . GLU A 1 90 ? -13.242 -9.329 -13.494 1.00 77.94 90 GLU A O 1
ATOM 727 N N . GLN A 1 91 ? -11.024 -9.090 -13.714 1.00 72.38 91 GLN A N 1
ATOM 728 C CA . GLN A 1 91 ? -10.725 -10.037 -12.639 1.00 72.38 91 GLN A CA 1
ATOM 729 C C . GLN A 1 91 ? -11.044 -9.457 -11.262 1.00 72.38 91 GLN A C 1
ATOM 731 O O . GLN A 1 91 ? -11.509 -10.195 -10.389 1.00 72.38 91 GLN A O 1
ATOM 736 N N . LEU A 1 92 ? -10.809 -8.160 -11.050 1.00 69.50 92 LEU A N 1
ATOM 737 C CA . LEU A 1 92 ? -11.209 -7.478 -9.820 1.00 69.50 92 LEU A CA 1
ATOM 738 C C . LEU A 1 92 ? -12.735 -7.478 -9.668 1.00 69.50 92 LEU A C 1
ATOM 740 O O . LEU A 1 92 ? -13.237 -7.859 -8.612 1.00 69.50 92 LEU A O 1
ATOM 744 N N . LEU A 1 93 ? -13.468 -7.137 -10.731 1.00 74.69 93 LEU A N 1
ATOM 745 C CA . LEU A 1 93 ? -14.934 -7.111 -10.728 1.00 74.69 93 LEU A CA 1
ATOM 746 C C . LEU A 1 93 ? -15.533 -8.486 -10.395 1.00 74.69 93 LEU A C 1
ATOM 748 O O . LEU A 1 93 ? -16.435 -8.579 -9.563 1.00 74.69 93 LEU A O 1
ATOM 752 N N . LEU A 1 94 ? -14.983 -9.563 -10.966 1.00 79.69 94 LEU A N 1
ATOM 753 C CA . LEU A 1 94 ? -15.401 -10.935 -10.655 1.00 79.69 94 LEU A CA 1
ATOM 754 C C . LEU A 1 94 ? -15.169 -11.309 -9.181 1.00 79.69 94 LEU A C 1
ATOM 756 O O . LEU A 1 94 ? -15.986 -12.014 -8.588 1.00 79.69 94 LEU A O 1
ATOM 760 N N . ARG A 1 95 ? -14.068 -10.846 -8.573 1.00 71.38 95 ARG A N 1
ATOM 761 C CA . ARG A 1 95 ? -13.755 -11.107 -7.156 1.00 71.38 95 ARG A CA 1
ATOM 762 C C . ARG A 1 95 ? -14.675 -10.342 -6.209 1.00 71.38 95 ARG A C 1
ATOM 764 O O . ARG A 1 95 ? -15.096 -10.906 -5.205 1.00 71.38 95 ARG A O 1
ATOM 771 N N . LEU A 1 96 ? -15.011 -9.094 -6.532 1.00 70.88 96 LEU A N 1
ATOM 772 C CA . LEU A 1 96 ? -15.931 -8.284 -5.726 1.00 70.88 96 LEU A CA 1
ATOM 773 C C . LEU A 1 96 ? -17.328 -8.911 -5.680 1.00 70.88 96 LEU A C 1
ATOM 775 O O . LEU A 1 96 ? -17.859 -9.138 -4.598 1.00 70.88 96 LEU A O 1
ATOM 779 N N . GLN A 1 97 ? -17.856 -9.333 -6.832 1.00 77.69 97 GLN A N 1
ATOM 780 C CA . GLN A 1 97 ? -19.151 -10.023 -6.926 1.00 77.69 97 GLN A CA 1
ATOM 781 C C . GLN A 1 97 ? -19.196 -11.367 -6.176 1.00 77.69 97 GLN A C 1
ATOM 783 O O . GLN A 1 97 ? -20.271 -11.871 -5.846 1.00 77.69 97 GLN A O 1
ATOM 788 N N . ALA A 1 98 ? -18.043 -12.000 -5.942 1.00 71.12 98 ALA A N 1
ATOM 789 C CA . ALA A 1 98 ? -17.961 -13.241 -5.179 1.00 71.12 98 ALA A CA 1
ATOM 790 C C . ALA A 1 98 ? -18.021 -13.012 -3.660 1.00 71.12 98 ALA A C 1
ATOM 792 O O . ALA A 1 98 ? -18.547 -13.872 -2.964 1.00 71.12 98 ALA A O 1
ATOM 793 N N . ASN A 1 99 ? -17.525 -11.871 -3.173 1.00 61.59 99 ASN A N 1
ATOM 794 C CA . ASN A 1 99 ? -17.474 -11.531 -1.747 1.00 61.59 99 ASN A CA 1
ATOM 795 C C . ASN A 1 99 ? -18.748 -10.834 -1.230 1.00 61.59 99 ASN A C 1
ATOM 797 O O . ASN A 1 99 ? -18.903 -10.674 -0.024 1.00 61.59 99 ASN A O 1
ATOM 801 N N . GLU A 1 100 ? -19.650 -10.419 -2.123 1.00 60.00 100 GLU A N 1
ATOM 802 C CA . GLU A 1 100 ? -20.961 -9.832 -1.789 1.00 60.00 100 GLU A CA 1
ATOM 803 C C . GLU A 1 100 ? -22.081 -10.887 -1.601 1.00 60.00 100 GLU A C 1
ATOM 805 O O . GLU A 1 100 ? -23.254 -10.526 -1.487 1.00 60.00 100 GLU A O 1
ATOM 810 N N . ARG A 1 101 ? -21.744 -12.186 -1.578 1.00 46.56 101 ARG A N 1
ATOM 811 C CA . ARG A 1 101 ? -22.662 -13.316 -1.326 1.00 46.56 101 ARG A CA 1
ATOM 812 C C . ARG A 1 101 ? -22.355 -14.002 -0.004 1.00 46.56 101 ARG A C 1
ATOM 814 O O . ARG A 1 101 ? -23.333 -14.431 0.646 1.00 46.56 101 ARG A O 1
#

Foldseek 3Di:
DCVCVVVVQLVWEWEPEPVPQKTKTKDWDKDFDPVQWDDDPDDDPDTHHDPVGIDGPDMDMDIDGPVRDDPSHHYDHHDDLCPDPCSVPVVVVVVVVVVVD

Sequence (101 aa):
KDDTHMKAEHYTRFVDLCGDGVFW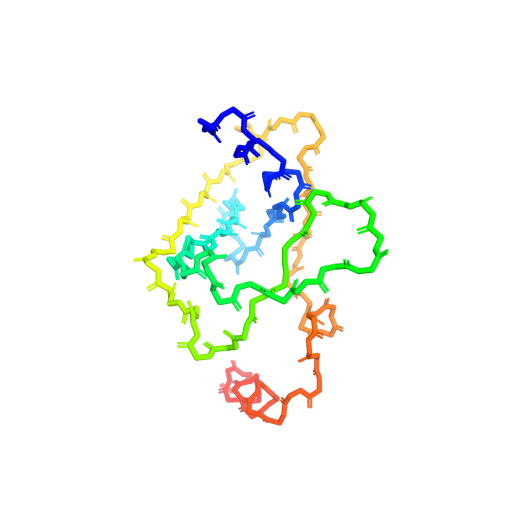ACKWELLVDRGDAVKKRQQTDQWVQPARSVRLAALWLCGRTTTEMLDGDAVSPRWDPVLEANPVDEQLLLRLQANER

Secondary structure (DSSP, 8-state):
-GGGHHHHHTT--EEE-SSSSEEEEEEEEEEE-GGGPPPPSS--S-----GGGEEEEEEEEEEEETTT--TT--EESS--GGGSSSTT-HHHHHHHHHHT-